Protein AF-A0A5K0Z3J7-F1 (afdb_monomer_lite)

Foldseek 3Di:
DVVLVVVLVVLVVVVVSVVVQVCQLVPDDDPSSHGPRDDPVRVVPDDPVVVVVVVD

Sequence (56 aa):
LTKVKREIGEISDNPQNFLLEALHPVGYSGALANSLMASESAIDRLDGSIIRKFVD

Radius of gyration: 12.78 Å; chains: 1; bounding box: 30×25×25 Å

Secondary structure (DSSP, 8-state):
-HHHHHHHHHHHTSHHHHHHHHHHHHH--GGGGS-SSPPHHHHHT--HHHHHHHH-

Structure (mmCIF, N/CA/C/O backbone):
data_AF-A0A5K0Z3J7-F1
#
_entry.id   AF-A0A5K0Z3J7-F1
#
loop_
_atom_site.group_PDB
_atom_site.id
_atom_site.type_symbol
_atom_site.label_atom_id
_atom_site.label_alt_id
_atom_site.label_comp_id
_atom_site.label_asym_id
_atom_site.label_entity_id
_atom_site.label_seq_id
_atom_site.pdbx_PDB_ins_code
_atom_site.Cartn_x
_atom_site.Cartn_y
_atom_site.Cartn_z
_atom_site.occupancy
_atom_site.B_iso_or_equiv
_atom_site.auth_seq_id
_atom_site.auth_comp_id
_atom_site.auth_asym_id
_atom_site.auth_atom_id
_atom_site.pdbx_PDB_model_num
ATOM 1 N N . LEU A 1 1 ? -12.036 1.560 6.775 1.00 83.88 1 LEU A N 1
ATOM 2 C CA . LEU A 1 1 ? -10.701 2.065 6.365 1.00 83.88 1 LEU A CA 1
ATOM 3 C C . LEU A 1 1 ? -10.101 3.101 7.318 1.00 83.88 1 LEU A C 1
ATOM 5 O O . LEU A 1 1 ? -8.900 3.317 7.270 1.00 83.88 1 LEU A O 1
ATOM 9 N N . THR A 1 2 ? -10.878 3.685 8.236 1.00 87.25 2 THR A N 1
ATOM 10 C CA . THR A 1 2 ? -10.407 4.700 9.198 1.00 87.25 2 THR A CA 1
ATOM 11 C C . THR A 1 2 ? -9.189 4.275 10.026 1.00 87.25 2 THR A C 1
ATOM 13 O O . THR A 1 2 ? -8.316 5.095 10.280 1.00 87.25 2 THR A O 1
ATOM 16 N N . LYS A 1 3 ? -9.101 2.994 10.415 1.00 90.06 3 LYS A N 1
ATOM 17 C CA . LYS A 1 3 ? -7.930 2.446 11.119 1.00 90.06 3 LYS A CA 1
ATOM 18 C C . LYS A 1 3 ? -6.664 2.502 10.251 1.00 90.06 3 LYS A C 1
ATOM 20 O O . LYS A 1 3 ? -5.672 3.059 10.689 1.00 90.06 3 LYS A O 1
ATOM 25 N N . VAL A 1 4 ? -6.748 2.023 9.008 1.00 88.38 4 VAL A N 1
ATOM 26 C CA . VAL A 1 4 ? -5.627 2.025 8.049 1.00 88.38 4 VAL A CA 1
ATOM 27 C C . VAL A 1 4 ? -5.155 3.448 7.745 1.00 88.38 4 VAL A C 1
ATOM 29 O O . VAL A 1 4 ? -3.960 3.709 7.740 1.00 88.38 4 VAL A O 1
ATOM 32 N N . LYS A 1 5 ? -6.085 4.398 7.560 1.00 87.44 5 LYS A N 1
ATOM 33 C CA . LYS A 1 5 ? -5.732 5.817 7.376 1.00 87.44 5 LYS A CA 1
ATOM 34 C C . LYS A 1 5 ? -4.935 6.382 8.554 1.00 87.44 5 LYS A C 1
ATOM 36 O O . LYS A 1 5 ? -3.985 7.125 8.344 1.00 87.44 5 LYS A O 1
ATOM 41 N N . ARG A 1 6 ? -5.314 6.020 9.783 1.00 89.88 6 ARG A N 1
ATOM 42 C CA . ARG A 1 6 ? -4.582 6.424 10.989 1.00 89.88 6 ARG A CA 1
ATOM 43 C C . ARG A 1 6 ? -3.177 5.822 11.015 1.00 89.88 6 ARG A C 1
ATOM 45 O O . ARG A 1 6 ? -2.224 6.561 11.202 1.00 89.88 6 ARG A O 1
ATOM 52 N N . GLU A 1 7 ? -3.061 4.518 10.773 1.00 87.69 7 GLU A N 1
ATOM 53 C CA . GLU A 1 7 ? -1.775 3.804 10.770 1.00 87.69 7 GLU A CA 1
ATOM 54 C C . GLU A 1 7 ? -0.805 4.363 9.713 1.00 87.69 7 GLU A C 1
ATOM 56 O O . GLU A 1 7 ? 0.383 4.504 9.983 1.00 87.69 7 GLU A O 1
ATOM 61 N N . ILE A 1 8 ? -1.299 4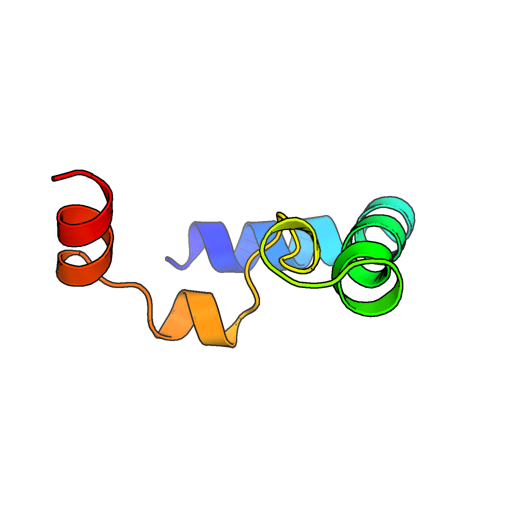.755 8.531 1.00 85.50 8 ILE A N 1
ATOM 62 C CA . ILE A 1 8 ? -0.483 5.428 7.503 1.00 85.50 8 ILE A CA 1
ATOM 63 C C . ILE A 1 8 ? 0.067 6.767 8.013 1.00 85.50 8 ILE A C 1
ATOM 65 O O . ILE A 1 8 ? 1.236 7.078 7.775 1.00 85.50 8 ILE A O 1
ATOM 69 N N . GLY A 1 9 ? -0.756 7.545 8.723 1.00 83.50 9 GLY A N 1
ATOM 70 C CA . GLY A 1 9 ? -0.326 8.793 9.358 1.00 83.50 9 GLY A CA 1
ATOM 71 C C . GLY A 1 9 ? 0.766 8.555 10.403 1.00 83.50 9 GLY A C 1
ATOM 72 O O . GLY A 1 9 ? 1.827 9.159 10.324 1.00 83.50 9 GLY A O 1
ATOM 73 N N . GLU A 1 10 ? 0.554 7.594 11.303 1.00 86.06 10 GLU A N 1
ATOM 74 C CA . GLU A 1 10 ? 1.513 7.237 12.361 1.00 86.06 10 GLU A CA 1
ATOM 75 C C . GLU A 1 10 ? 2.857 6.735 11.801 1.00 86.06 10 GLU A C 1
ATOM 77 O O . GLU A 1 10 ? 3.916 7.038 12.346 1.00 86.06 10 GLU A O 1
ATOM 82 N N . ILE A 1 11 ? 2.850 5.979 10.699 1.00 80.56 11 ILE A N 1
ATOM 83 C CA . ILE A 1 11 ? 4.094 5.524 10.059 1.00 80.56 11 ILE A CA 1
ATOM 84 C C . ILE A 1 11 ? 4.797 6.679 9.332 1.00 80.56 11 ILE A C 1
ATOM 86 O O . ILE A 1 11 ? 6.028 6.712 9.307 1.00 80.56 11 ILE A O 1
ATOM 90 N N . SER A 1 12 ? 4.045 7.638 8.780 1.00 78.69 12 SER A N 1
ATOM 91 C CA . SER A 1 12 ? 4.615 8.848 8.166 1.00 78.69 12 SER A CA 1
ATOM 92 C C . SER A 1 12 ? 5.324 9.740 9.192 1.00 78.69 12 SER A C 1
ATOM 94 O O . SER A 1 12 ? 6.282 10.426 8.839 1.00 78.69 12 SER A O 1
ATOM 96 N N . ASP A 1 13 ? 4.925 9.670 10.466 1.00 85.81 13 ASP A N 1
ATOM 97 C CA . ASP A 1 13 ? 5.618 10.341 11.572 1.00 85.81 13 ASP A CA 1
ATOM 98 C C . ASP A 1 13 ? 6.988 9.705 11.891 1.00 85.81 13 ASP A C 1
ATOM 100 O O . ASP A 1 13 ? 7.808 10.306 12.591 1.00 85.81 13 ASP A O 1
ATOM 104 N N . ASN A 1 14 ? 7.285 8.511 11.357 1.00 87.75 14 ASN A N 1
ATOM 105 C CA . ASN A 1 14 ? 8.622 7.927 11.393 1.00 87.75 14 ASN A CA 1
ATOM 106 C C . ASN A 1 14 ? 9.411 8.305 10.119 1.00 87.75 14 ASN A C 1
ATOM 108 O O . ASN A 1 14 ? 9.204 7.708 9.056 1.00 87.75 14 ASN A O 1
ATOM 112 N N . PRO A 1 15 ? 10.392 9.222 10.212 1.00 88.38 15 PRO A N 1
ATOM 113 C CA . PRO A 1 15 ? 11.097 9.734 9.039 1.00 88.38 15 PRO A CA 1
ATOM 114 C C . PRO A 1 15 ? 11.917 8.665 8.304 1.00 88.38 15 PRO A C 1
ATOM 116 O O . PRO A 1 15 ? 12.131 8.781 7.101 1.00 88.38 15 PRO A O 1
ATOM 119 N N . GLN A 1 16 ? 12.378 7.618 8.993 1.00 89.25 16 GLN A N 1
ATOM 120 C CA . GLN A 1 16 ? 13.180 6.557 8.375 1.00 89.25 16 GLN A CA 1
ATOM 121 C C . GLN A 1 16 ? 12.315 5.687 7.462 1.00 89.25 16 GLN A C 1
ATOM 123 O O . GLN A 1 16 ? 12.695 5.421 6.323 1.00 89.25 16 GLN A O 1
ATOM 128 N N . ASN A 1 17 ? 11.126 5.307 7.937 1.00 86.00 17 ASN A N 1
ATOM 129 C CA . ASN A 1 17 ? 10.169 4.547 7.138 1.00 86.00 17 ASN A CA 1
ATOM 130 C C . ASN A 1 17 ? 9.665 5.376 5.958 1.00 86.00 17 ASN A C 1
ATOM 132 O O . ASN A 1 17 ? 9.656 4.886 4.834 1.00 86.00 17 ASN A O 1
ATOM 136 N N . PHE A 1 18 ? 9.332 6.649 6.188 1.00 86.25 18 PHE A N 1
ATOM 137 C CA . PHE A 1 18 ? 8.915 7.552 5.118 1.00 86.25 18 PHE A CA 1
ATOM 138 C C . PHE A 1 18 ? 9.955 7.638 3.990 1.00 86.25 18 PHE A C 1
ATOM 140 O O . PHE A 1 18 ? 9.612 7.511 2.814 1.00 86.25 18 PHE A O 1
ATOM 147 N N . LEU A 1 19 ? 11.237 7.805 4.338 1.00 89.56 19 LEU A N 1
ATOM 148 C CA . LEU A 1 19 ? 12.310 7.863 3.347 1.00 89.56 19 LEU A CA 1
ATOM 149 C C . LEU A 1 19 ? 12.460 6.545 2.582 1.00 89.56 19 LEU A C 1
ATOM 151 O O . LEU A 1 19 ? 12.596 6.580 1.363 1.00 89.56 19 LEU A O 1
ATOM 155 N N . LEU A 1 20 ? 12.406 5.395 3.259 1.00 88.44 20 LEU A N 1
ATOM 156 C CA . LEU A 1 20 ? 12.466 4.088 2.594 1.00 88.44 20 LEU A CA 1
ATOM 157 C C . LEU A 1 20 ? 11.309 3.896 1.604 1.00 88.44 20 LEU A C 1
ATOM 159 O O . LEU A 1 20 ? 11.529 3.453 0.478 1.00 88.44 20 LEU A O 1
ATOM 163 N N . GLU A 1 21 ? 10.093 4.290 1.978 1.00 88.31 21 GLU A N 1
ATOM 164 C CA . GLU A 1 21 ? 8.928 4.192 1.098 1.00 88.31 21 GLU A CA 1
ATOM 165 C C . GLU A 1 21 ? 9.024 5.128 -0.113 1.00 88.31 21 GLU A C 1
ATOM 167 O O . GLU A 1 21 ? 8.640 4.730 -1.215 1.00 88.31 21 GLU A O 1
ATOM 172 N N . ALA A 1 22 ? 9.595 6.326 0.061 1.00 88.69 22 ALA A N 1
ATOM 173 C CA . ALA A 1 22 ? 9.826 7.289 -1.016 1.00 88.69 22 ALA A CA 1
ATOM 174 C C . ALA A 1 22 ? 10.890 6.828 -2.029 1.00 88.69 22 ALA A C 1
ATOM 176 O O . ALA A 1 22 ? 10.870 7.266 -3.181 1.00 88.69 22 ALA A O 1
ATOM 177 N N . LEU A 1 23 ? 11.803 5.931 -1.636 1.00 91.75 23 LEU A N 1
ATOM 178 C CA . LEU A 1 23 ? 12.830 5.396 -2.534 1.00 91.75 23 LEU A CA 1
ATOM 179 C C . LEU A 1 23 ? 12.269 4.412 -3.566 1.00 91.75 23 LEU A C 1
ATOM 181 O O . LEU A 1 23 ? 12.821 4.340 -4.662 1.00 91.75 23 LEU A O 1
ATOM 185 N N . HIS A 1 24 ? 11.184 3.688 -3.267 1.00 90.19 24 HIS A N 1
ATOM 186 C CA . HIS A 1 24 ? 10.601 2.707 -4.193 1.00 90.19 24 HIS A CA 1
ATOM 187 C C . HIS A 1 24 ? 10.266 3.301 -5.575 1.00 90.19 24 HIS A C 1
ATOM 189 O O . HIS A 1 24 ? 10.849 2.846 -6.564 1.00 90.19 24 HIS A O 1
ATOM 195 N N . PRO A 1 25 ? 9.408 4.336 -5.688 1.00 90.19 25 PRO A N 1
ATOM 196 C CA . PRO A 1 25 ? 9.023 4.888 -6.988 1.00 90.19 25 PRO A CA 1
ATOM 197 C C . PRO A 1 25 ? 10.140 5.679 -7.680 1.00 90.19 25 PRO A C 1
ATOM 199 O O . PRO A 1 25 ? 10.064 5.911 -8.883 1.00 90.19 25 PRO A O 1
ATOM 202 N N . VAL A 1 26 ? 11.164 6.116 -6.939 1.00 93.19 26 VAL A N 1
ATOM 203 C CA . VAL A 1 26 ? 12.303 6.869 -7.491 1.00 93.19 26 VAL A CA 1
ATOM 204 C C . VAL A 1 26 ? 13.391 5.930 -8.015 1.00 93.19 26 VAL A C 1
ATOM 206 O O . VAL A 1 26 ? 14.028 6.221 -9.025 1.00 93.19 26 VAL A O 1
ATOM 209 N N . GLY A 1 27 ? 13.625 4.816 -7.321 1.00 92.06 27 GLY A N 1
ATOM 210 C CA . GLY A 1 27 ? 14.711 3.879 -7.607 1.00 92.06 27 GLY A CA 1
ATOM 211 C C . GLY A 1 27 ? 14.315 2.698 -8.488 1.00 92.06 27 GLY A C 1
ATOM 212 O O . GLY A 1 27 ? 15.187 2.087 -9.104 1.00 92.06 27 GLY A O 1
ATOM 213 N N . TYR A 1 28 ? 13.023 2.372 -8.570 1.00 93.69 28 TYR A N 1
ATOM 214 C CA . TYR A 1 28 ? 12.535 1.215 -9.312 1.00 93.69 28 TYR A CA 1
ATOM 215 C C . TYR A 1 28 ? 11.451 1.579 -10.325 1.00 93.69 28 TYR A C 1
ATOM 217 O O . TYR A 1 28 ? 10.842 2.642 -10.300 1.00 93.69 28 TYR A O 1
ATOM 225 N N . SER A 1 29 ? 11.207 0.656 -11.251 1.00 93.31 29 SER A N 1
ATOM 226 C CA . SER A 1 29 ? 10.110 0.705 -12.217 1.00 93.31 29 SER A CA 1
ATOM 227 C C . SER A 1 29 ? 9.279 -0.574 -12.128 1.00 93.31 29 SER A C 1
ATOM 229 O O . SER A 1 29 ? 9.736 -1.597 -11.612 1.00 93.31 29 SER A O 1
ATOM 231 N N .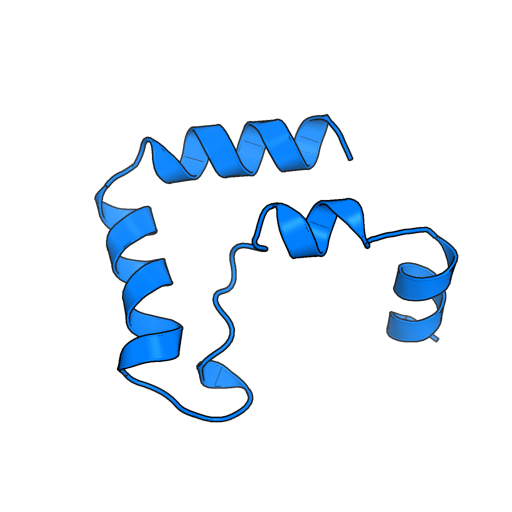 GLY A 1 30 ? 8.052 -0.533 -12.650 1.00 9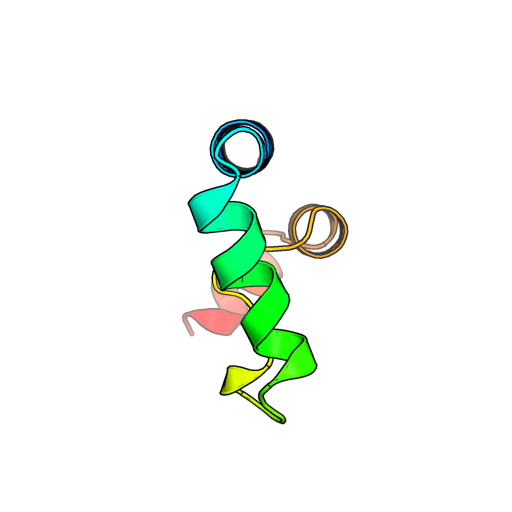2.12 30 GLY A N 1
ATOM 232 C CA . GLY A 1 30 ? 7.155 -1.689 -12.639 1.00 92.12 30 GLY A CA 1
ATOM 233 C C . GLY A 1 30 ? 6.688 -2.049 -11.227 1.00 92.12 30 GLY A C 1
ATOM 234 O O . GLY A 1 30 ? 6.352 -1.171 -10.440 1.00 92.12 30 GLY A O 1
ATOM 235 N N . ALA A 1 31 ? 6.645 -3.345 -10.904 1.00 91.25 31 ALA A N 1
ATOM 236 C CA . ALA A 1 31 ? 6.055 -3.828 -9.653 1.00 91.25 31 ALA A CA 1
ATOM 237 C C . ALA A 1 31 ? 6.753 -3.282 -8.394 1.00 91.25 31 ALA A C 1
ATOM 239 O O . ALA A 1 31 ? 6.070 -2.925 -7.439 1.00 91.25 31 ALA A O 1
ATOM 240 N N . LEU A 1 32 ? 8.086 -3.164 -8.423 1.00 91.00 32 LEU A N 1
ATOM 241 C CA . LEU A 1 32 ? 8.906 -2.700 -7.295 1.00 91.00 32 LEU A CA 1
ATOM 242 C C . LEU A 1 32 ? 8.827 -1.185 -7.055 1.00 91.00 32 LEU A C 1
ATOM 244 O O . LEU A 1 32 ? 9.252 -0.714 -6.006 1.00 91.00 32 LEU A O 1
ATOM 248 N N . ALA A 1 33 ? 8.294 -0.424 -8.015 1.00 92.12 33 ALA A N 1
ATOM 249 C CA . ALA A 1 33 ? 8.062 1.009 -7.845 1.00 92.12 33 ALA A CA 1
ATOM 250 C C . ALA A 1 33 ? 6.883 1.305 -6.905 1.00 92.12 33 ALA A C 1
ATOM 252 O O . ALA A 1 33 ? 6.736 2.432 -6.438 1.00 92.12 33 ALA A O 1
ATOM 253 N N . ASN A 1 34 ? 6.029 0.310 -6.644 1.00 90.75 34 ASN A N 1
ATOM 254 C CA . ASN A 1 34 ? 4.918 0.459 -5.716 1.00 90.75 34 ASN A CA 1
ATOM 255 C C . ASN A 1 34 ? 5.440 0.343 -4.285 1.00 90.75 34 ASN A C 1
ATOM 257 O O . ASN A 1 34 ? 5.902 -0.722 -3.876 1.00 90.75 34 ASN A O 1
ATOM 261 N N . SER A 1 35 ? 5.336 1.438 -3.537 1.00 89.56 35 SER A N 1
ATOM 262 C CA . SER A 1 35 ? 5.576 1.467 -2.097 1.00 89.56 35 SER A CA 1
ATOM 263 C C . SER A 1 35 ? 4.686 0.442 -1.380 1.00 89.56 35 SER A C 1
ATOM 265 O O . SER A 1 35 ? 3.557 0.171 -1.802 1.00 89.56 35 SER A O 1
ATOM 267 N N . LEU A 1 36 ? 5.192 -0.129 -0.287 1.00 87.31 36 LEU A N 1
ATOM 268 C CA . LEU A 1 36 ? 4.428 -1.046 0.557 1.00 87.31 36 LEU A CA 1
ATOM 269 C C . LEU A 1 36 ? 3.298 -0.297 1.274 1.00 87.31 36 LEU A C 1
ATOM 271 O O . LEU A 1 36 ? 2.219 -0.847 1.506 1.00 87.31 36 LEU A O 1
ATOM 275 N N . MET A 1 37 ? 3.535 0.972 1.601 1.00 86.12 37 MET A N 1
ATOM 276 C CA . MET A 1 37 ? 2.502 1.860 2.109 1.00 86.12 37 MET A CA 1
ATOM 277 C C . MET A 1 37 ? 1.579 2.340 0.989 1.00 86.12 37 MET A C 1
ATOM 279 O O . MET A 1 37 ? 2.011 2.910 -0.012 1.00 86.12 37 MET A O 1
ATOM 283 N N . ALA A 1 38 ? 0.276 2.163 1.196 1.00 85.12 38 ALA A N 1
ATOM 284 C CA . ALA A 1 38 ? -0.731 2.701 0.296 1.0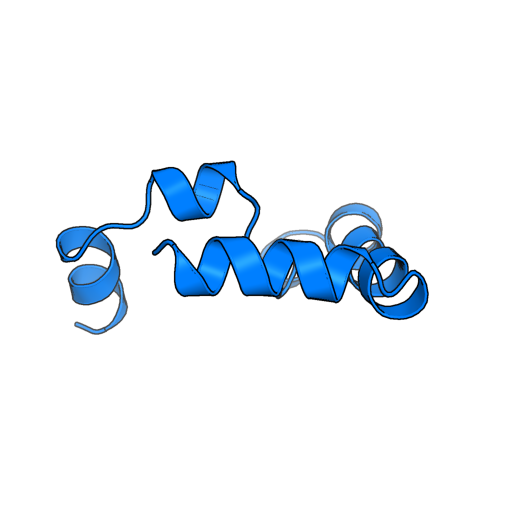0 85.12 38 ALA A CA 1
ATOM 285 C C . ALA A 1 38 ? -0.802 4.231 0.407 1.00 85.12 38 ALA A C 1
ATOM 287 O O . ALA A 1 38 ? -0.799 4.787 1.506 1.00 85.12 38 ALA A O 1
ATOM 288 N N . SER A 1 39 ? -0.945 4.915 -0.730 1.00 83.88 39 SER A N 1
ATOM 289 C CA . SER A 1 39 ? -1.286 6.338 -0.730 1.00 83.88 39 SER A CA 1
ATOM 290 C C . SER A 1 39 ? -2.705 6.554 -0.201 1.00 83.88 39 SER A C 1
ATOM 292 O O . SER A 1 39 ? -3.579 5.692 -0.337 1.00 83.88 39 SER A O 1
ATOM 294 N N . GLU A 1 40 ? -2.978 7.740 0.341 1.00 83.06 40 GLU A N 1
ATOM 295 C CA . GLU A 1 40 ? -4.317 8.057 0.844 1.00 83.06 40 GLU A CA 1
ATOM 296 C C . GLU A 1 40 ? -5.390 7.942 -0.256 1.00 83.06 40 GLU A C 1
ATOM 298 O O . GLU A 1 40 ? -6.457 7.371 -0.036 1.00 83.06 40 GLU A O 1
ATOM 303 N N . SER A 1 41 ? -5.056 8.364 -1.478 1.00 86.75 41 SER A N 1
ATOM 304 C CA . SER A 1 41 ? -5.931 8.240 -2.647 1.00 86.75 41 SER A CA 1
ATOM 305 C C . SER A 1 41 ? -6.198 6.790 -3.068 1.00 86.75 41 SER A C 1
ATOM 307 O O . SER A 1 41 ? -7.272 6.497 -3.594 1.00 86.75 41 SER A O 1
ATOM 309 N N . ALA A 1 42 ? -5.255 5.867 -2.845 1.00 88.69 42 ALA A N 1
ATOM 310 C CA . ALA A 1 42 ? -5.468 4.442 -3.088 1.00 88.69 42 ALA A CA 1
ATOM 311 C C . ALA A 1 42 ? -6.409 3.837 -2.037 1.00 88.69 42 ALA A C 1
ATOM 313 O O . ALA A 1 42 ? -7.286 3.048 -2.386 1.00 88.69 42 ALA A O 1
ATOM 314 N N . ILE A 1 43 ? -6.279 4.256 -0.773 1.00 89.56 43 ILE A N 1
ATOM 315 C CA . ILE A 1 43 ? -7.184 3.847 0.306 1.00 89.56 43 ILE A CA 1
ATOM 316 C C . ILE A 1 43 ? -8.607 4.346 0.052 1.00 89.56 43 ILE A C 1
ATOM 318 O O . ILE A 1 43 ? -9.544 3.574 0.217 1.00 89.56 43 ILE A O 1
ATOM 322 N N . ASP A 1 44 ? -8.791 5.585 -0.402 1.00 90.06 44 ASP A N 1
ATOM 323 C CA . ASP A 1 44 ? -10.128 6.136 -0.681 1.00 90.06 44 ASP A CA 1
ATOM 324 C C . ASP A 1 44 ? -10.878 5.403 -1.794 1.00 90.06 44 ASP A C 1
ATOM 326 O O . ASP A 1 44 ? -12.107 5.404 -1.832 1.00 90.06 44 ASP A O 1
ATOM 330 N N . ARG A 1 45 ? -10.139 4.753 -2.694 1.00 91.38 45 ARG A N 1
ATOM 331 C CA . ARG A 1 45 ? -10.699 3.933 -3.770 1.00 91.38 45 ARG A CA 1
ATOM 332 C C . ARG A 1 45 ? -10.908 2.480 -3.361 1.00 91.38 45 ARG A C 1
ATOM 334 O O . ARG A 1 45 ? -11.493 1.738 -4.139 1.00 91.38 45 ARG A O 1
ATOM 341 N N . LEU A 1 46 ? -10.402 2.055 -2.204 1.00 91.38 46 LEU A N 1
ATOM 342 C CA . LEU A 1 46 ? -10.465 0.667 -1.770 1.00 91.38 46 LEU A 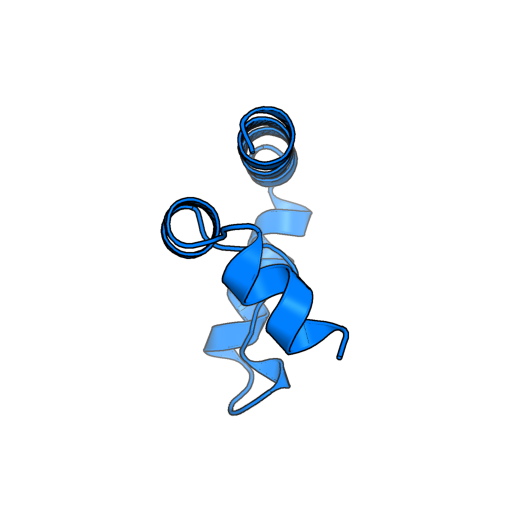CA 1
ATOM 343 C C . LEU A 1 46 ? -11.878 0.339 -1.275 1.00 91.38 46 LEU A C 1
ATOM 345 O O . LEU A 1 46 ? -12.406 0.983 -0.370 1.00 91.38 46 LEU A O 1
ATOM 349 N N . ASP A 1 47 ? -12.476 -0.711 -1.823 1.00 92.06 47 ASP A N 1
ATOM 350 C CA . ASP A 1 47 ? -13.764 -1.219 -1.367 1.00 92.06 47 ASP A CA 1
ATOM 351 C C . ASP A 1 47 ? -13.790 -2.753 -1.354 1.00 92.06 47 ASP A C 1
ATOM 353 O O . ASP A 1 47 ? -12.850 -3.427 -1.787 1.00 92.06 47 ASP A O 1
ATOM 357 N N . GLY A 1 48 ? -14.879 -3.319 -0.829 1.00 93.12 48 GLY A N 1
ATOM 358 C CA . GLY A 1 48 ? -15.030 -4.769 -0.722 1.00 93.12 48 GLY A CA 1
ATOM 359 C C . GLY A 1 48 ? -15.029 -5.494 -2.072 1.00 93.12 48 GLY A C 1
ATOM 360 O O . GLY A 1 48 ? -14.621 -6.651 -2.130 1.00 93.12 48 GLY A O 1
ATOM 361 N N . SER A 1 49 ? -15.441 -4.832 -3.158 1.00 96.06 49 SER A N 1
ATOM 362 C CA . SER A 1 49 ? -15.444 -5.425 -4.499 1.00 96.06 49 SER A CA 1
ATOM 363 C C . SER A 1 49 ? -14.028 -5.553 -5.061 1.00 96.06 49 SER A C 1
ATOM 365 O O . SER A 1 49 ? -13.671 -6.602 -5.597 1.00 96.06 49 SER A O 1
ATOM 367 N N . ILE A 1 50 ? -13.194 -4.528 -4.860 1.00 94.44 50 ILE A N 1
ATOM 368 C CA . ILE A 1 50 ? -11.788 -4.521 -5.274 1.00 94.44 50 ILE A CA 1
ATOM 369 C C . ILE A 1 50 ? -10.992 -5.551 -4.476 1.00 94.44 50 ILE A C 1
ATOM 371 O O . ILE A 1 50 ? -10.225 -6.311 -5.063 1.00 94.44 50 ILE A O 1
ATOM 375 N N . ILE A 1 51 ? -11.202 -5.616 -3.157 1.00 92.75 51 ILE A N 1
ATOM 376 C CA . ILE A 1 51 ? -10.522 -6.596 -2.298 1.00 92.75 51 ILE A CA 1
ATOM 377 C C . ILE A 1 51 ? -10.899 -8.016 -2.715 1.00 92.75 51 ILE A C 1
ATOM 379 O O . ILE A 1 51 ? -10.024 -8.864 -2.852 1.00 92.75 51 ILE A O 1
ATOM 383 N N . ARG A 1 52 ? -12.187 -8.275 -2.962 1.00 96.25 52 ARG A N 1
ATOM 384 C CA . ARG A 1 52 ? -12.640 -9.596 -3.400 1.00 96.25 52 ARG A CA 1
ATOM 385 C C . ARG A 1 52 ? -12.006 -10.003 -4.729 1.00 96.25 52 ARG A C 1
ATOM 387 O O . ARG A 1 52 ? -11.453 -11.088 -4.815 1.00 96.25 52 ARG A O 1
ATOM 394 N N . LYS A 1 53 ? -11.988 -9.101 -5.715 1.00 97.06 53 LYS A N 1
ATOM 395 C CA . LYS A 1 53 ? -11.345 -9.334 -7.018 1.00 97.06 53 LYS A CA 1
ATOM 396 C C . LYS A 1 53 ? -9.842 -9.632 -6.916 1.00 97.06 53 LYS A C 1
ATOM 398 O O . LYS A 1 53 ? -9.294 -10.247 -7.818 1.00 97.06 53 LYS A O 1
ATOM 403 N N . PHE A 1 54 ? -9.165 -9.133 -5.885 1.00 94.44 54 PHE A N 1
ATOM 404 C CA . PHE A 1 54 ? -7.743 -9.399 -5.671 1.00 94.44 54 PHE A CA 1
ATOM 405 C C . PHE A 1 54 ? -7.477 -10.787 -5.066 1.00 94.44 54 PHE A C 1
ATOM 407 O O . PHE A 1 54 ? -6.407 -11.344 -5.290 1.00 94.44 54 PHE A O 1
ATOM 414 N N . VAL A 1 55 ? -8.415 -11.309 -4.269 1.00 95.44 55 VAL A N 1
ATOM 415 C CA . VAL A 1 55 ? -8.272 -12.594 -3.561 1.00 95.44 55 VAL A CA 1
ATOM 416 C C . VAL A 1 55 ? -8.794 -13.775 -4.383 1.00 95.44 55 VAL A C 1
ATOM 418 O O . VAL A 1 55 ? -8.260 -14.874 -4.236 1.00 95.44 55 VAL A O 1
ATOM 421 N N . ASP A 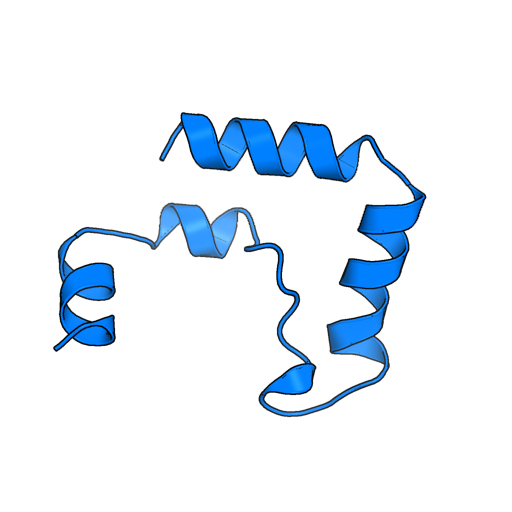1 56 ? -9.828 -13.551 -5.198 1.00 93.69 56 ASP A N 1
ATOM 422 C CA . ASP A 1 56 ? -10.374 -14.532 -6.150 1.00 93.69 56 ASP A CA 1
ATOM 423 C C . ASP A 1 56 ? -9.358 -14.874 -7.262 1.00 93.69 56 ASP A C 1
ATOM 425 O O . ASP A 1 56 ? -9.230 -16.079 -7.586 1.00 93.69 56 ASP A O 1
#

pLDDT: mean 89.41, std 3.85, range [78.69, 97.06]

Organism: NCBI:txid210225